Protein AF-A0A1V5NT85-F1 (afdb_monomer_lite)

pLDDT: mean 83.41, std 16.82, range [42.03, 97.19]

Structure (mmCIF, N/CA/C/O backbone):
data_AF-A0A1V5NT85-F1
#
_entry.id   AF-A0A1V5NT85-F1
#
loop_
_atom_site.group_PDB
_atom_site.id
_atom_site.type_symbol
_atom_site.label_atom_id
_atom_site.label_alt_id
_atom_site.label_comp_id
_atom_site.label_asym_id
_atom_site.label_entity_id
_atom_site.label_seq_id
_atom_site.pdbx_PDB_ins_code
_atom_site.Cartn_x
_atom_site.Cartn_y
_atom_site.Cartn_z
_atom_site.occupancy
_atom_site.B_iso_or_equiv
_atom_site.auth_seq_id
_atom_site.auth_comp_id
_atom_site.auth_asym_id
_atom_site.auth_atom_id
_atom_site.pdbx_PDB_model_num
ATOM 1 N N . MET A 1 1 ? -46.194 10.036 21.512 1.00 49.81 1 MET A N 1
ATOM 2 C CA . MET A 1 1 ? -45.389 9.924 20.271 1.00 49.81 1 MET A CA 1
ATOM 3 C C . MET A 1 1 ? -44.512 11.145 19.933 1.00 49.81 1 MET A C 1
ATOM 5 O O . MET A 1 1 ? -43.823 11.091 18.933 1.00 49.81 1 MET A O 1
ATOM 9 N N . LYS A 1 2 ? -44.443 12.223 20.741 1.00 50.00 2 LYS A N 1
ATOM 10 C CA . LYS A 1 2 ? -43.583 13.396 20.433 1.00 50.00 2 LYS A CA 1
ATOM 11 C C . LYS A 1 2 ? -42.168 13.345 21.042 1.00 50.00 2 LYS A C 1
ATOM 13 O O . LYS A 1 2 ? -41.266 13.999 20.542 1.00 50.00 2 LYS A O 1
ATOM 18 N N . ARG A 1 3 ? -41.956 12.541 22.094 1.00 47.50 3 ARG A N 1
ATOM 19 C CA . ARG A 1 3 ? -40.650 12.400 22.771 1.00 47.50 3 ARG A CA 1
ATOM 20 C C . ARG A 1 3 ? -39.651 11.532 21.993 1.00 47.50 3 ARG A C 1
ATOM 22 O O . ARG A 1 3 ? -38.468 11.823 22.010 1.00 47.50 3 ARG A O 1
ATOM 29 N N . PHE A 1 4 ? -40.130 10.528 21.255 1.00 51.22 4 PHE A N 1
ATOM 30 C CA . PHE A 1 4 ? -39.272 9.634 20.464 1.00 51.22 4 PHE A CA 1
ATOM 31 C C . PHE A 1 4 ? -38.664 10.308 19.225 1.00 51.22 4 PHE A C 1
ATOM 33 O O . PHE A 1 4 ? -37.542 9.992 18.849 1.00 51.22 4 PHE A O 1
ATOM 40 N N . VAL A 1 5 ? -39.360 11.286 18.634 1.00 53.47 5 VAL A N 1
ATOM 41 C CA . VAL A 1 5 ? -38.871 12.024 17.455 1.00 53.47 5 VAL A CA 1
ATOM 42 C C . VAL A 1 5 ? -37.692 12.935 17.819 1.00 53.47 5 VAL A C 1
ATOM 44 O O . VAL A 1 5 ? -36.744 13.047 17.052 1.00 53.47 5 VAL A O 1
ATOM 47 N N . LEU A 1 6 ? -37.702 13.528 19.018 1.00 51.88 6 LEU A N 1
ATOM 48 C CA . LEU A 1 6 ? -36.613 14.391 19.494 1.00 51.88 6 LEU A CA 1
ATOM 49 C C . LEU A 1 6 ? -35.341 13.606 19.844 1.00 51.88 6 LEU A C 1
ATOM 51 O O . LEU A 1 6 ? -34.243 14.096 19.604 1.00 51.88 6 LEU A O 1
ATOM 55 N N . VAL A 1 7 ? -35.478 12.380 20.359 1.00 56.91 7 VAL A N 1
ATOM 56 C CA . VAL A 1 7 ? -34.328 11.510 20.666 1.00 56.91 7 VAL A CA 1
ATOM 57 C C . VAL A 1 7 ? -33.645 11.027 19.382 1.00 56.91 7 VAL A C 1
ATOM 59 O O . VAL A 1 7 ? -32.422 11.042 19.299 1.00 56.91 7 VAL A O 1
ATOM 62 N N . LEU A 1 8 ? -34.417 10.683 18.346 1.00 53.62 8 LEU A N 1
ATOM 63 C CA . LEU A 1 8 ? -33.869 10.315 17.035 1.00 53.62 8 LEU A CA 1
ATOM 64 C C . LEU A 1 8 ? -33.175 11.493 16.335 1.00 53.62 8 LEU A C 1
ATOM 66 O O . LEU A 1 8 ? -32.126 11.306 15.722 1.00 53.62 8 LEU A O 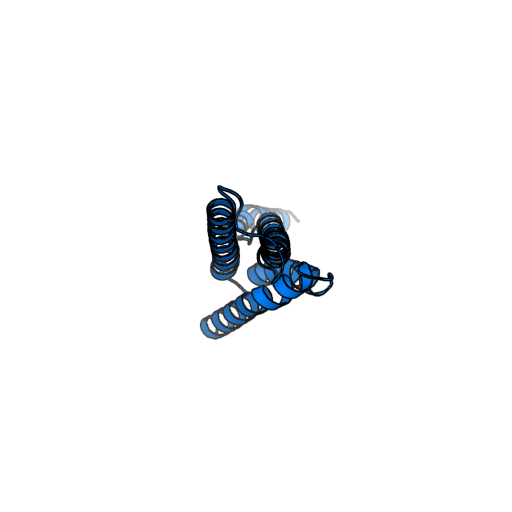1
ATOM 70 N N . LEU A 1 9 ? -33.709 12.711 16.478 1.00 51.66 9 LEU A N 1
ATOM 71 C CA . LEU A 1 9 ? -33.075 13.915 15.937 1.00 51.66 9 LEU A CA 1
ATOM 72 C C . LEU A 1 9 ? -31.752 14.238 16.653 1.00 51.66 9 LEU A C 1
ATOM 74 O O . LEU A 1 9 ? -30.798 14.665 16.011 1.00 51.66 9 LEU A O 1
ATOM 78 N N . ALA A 1 10 ? -31.665 13.983 17.963 1.00 53.59 10 ALA A N 1
ATOM 79 C CA . ALA A 1 10 ? -30.427 14.156 18.720 1.00 53.59 10 ALA A CA 1
ATOM 80 C C . ALA A 1 10 ? -29.341 13.157 18.277 1.00 53.59 10 ALA A C 1
ATOM 82 O O . ALA A 1 10 ? -28.198 13.553 18.080 1.00 53.59 10 ALA A O 1
ATOM 83 N N . ILE A 1 11 ? -29.685 11.890 18.025 1.00 55.28 11 ILE A N 1
ATOM 84 C CA . ILE A 1 11 ? -28.721 10.882 17.536 1.00 55.28 11 ILE A CA 1
ATOM 85 C C . ILE A 1 11 ? -28.201 11.239 16.131 1.00 55.28 11 ILE A C 1
ATOM 87 O O . ILE A 1 11 ? -27.010 11.085 15.849 1.00 55.28 11 ILE A O 1
ATOM 91 N N . ALA A 1 12 ? -29.063 11.779 15.265 1.00 54.75 12 ALA A N 1
ATOM 92 C CA . ALA A 1 12 ? -28.665 12.252 13.939 1.00 54.75 12 ALA A CA 1
ATOM 93 C C . ALA A 1 12 ? -27.752 13.494 13.998 1.00 54.75 12 ALA A C 1
ATOM 95 O O . ALA A 1 12 ? -26.829 13.614 13.197 1.00 54.75 12 ALA A O 1
ATOM 96 N N . LEU A 1 13 ? -27.965 14.390 14.969 1.00 52.06 13 LEU A N 1
ATOM 97 C CA . LEU A 1 13 ? -27.168 15.612 15.147 1.00 52.06 13 LEU A CA 1
ATOM 98 C C . LEU A 1 13 ? -25.840 15.385 15.894 1.00 52.06 13 LEU A C 1
ATOM 100 O O . LEU A 1 13 ? -24.924 16.186 15.727 1.00 52.06 13 LEU A O 1
ATOM 104 N N . PHE A 1 14 ? -25.704 14.296 16.663 1.00 49.84 14 PHE A N 1
ATOM 105 C CA . PHE A 1 14 ? -24.444 13.886 17.311 1.00 49.84 14 PHE A CA 1
ATOM 106 C C . PHE A 1 14 ? -23.651 12.815 16.535 1.00 49.84 14 PHE A C 1
ATOM 108 O O . PHE A 1 14 ? -22.512 12.521 16.890 1.00 49.84 14 PHE A O 1
ATOM 115 N N . SER A 1 15 ? -24.179 12.302 15.418 1.00 47.44 15 SER A N 1
ATOM 116 C CA . SER A 1 15 ? -23.423 11.455 14.480 1.00 47.44 15 SER A CA 1
ATOM 117 C C . SER A 1 15 ? -22.274 12.121 13.686 1.00 47.44 15 SER A C 1
ATOM 119 O O . SER A 1 15 ? -21.457 11.361 13.162 1.00 47.44 15 SER A O 1
ATOM 121 N N . PRO A 1 16 ? -22.092 13.463 13.584 1.00 44.38 16 PRO A N 1
ATOM 122 C CA . PRO A 1 16 ? -20.967 14.001 12.816 1.00 44.38 16 PRO A CA 1
ATOM 123 C C . PRO A 1 16 ? -19.603 13.774 13.488 1.00 44.38 16 PRO A C 1
ATOM 125 O O . PRO A 1 16 ? -18.575 13.963 12.845 1.00 44.38 16 PRO A O 1
ATOM 128 N N . VAL A 1 17 ? -19.561 13.342 14.756 1.00 48.41 17 VAL A N 1
ATOM 129 C CA . VAL A 1 17 ? -18.297 13.106 15.480 1.00 48.41 17 VAL A CA 1
ATOM 130 C C . VAL A 1 17 ? -17.607 11.805 15.036 1.00 48.41 17 VAL A C 1
ATOM 132 O O . VAL A 1 17 ? -16.401 11.670 15.209 1.00 48.41 17 VAL A O 1
ATOM 135 N N . MET A 1 18 ? -18.324 10.875 14.388 1.00 49.50 18 MET A N 1
ATOM 136 C CA . MET A 1 18 ? -17.737 9.622 13.876 1.00 49.50 18 MET A CA 1
ATOM 137 C C . MET A 1 18 ? -17.170 9.728 12.450 1.00 49.50 18 MET A C 1
ATOM 139 O O . MET A 1 18 ? -16.643 8.752 11.933 1.00 49.50 18 MET A O 1
ATOM 143 N N . SER A 1 19 ? -17.292 10.879 11.778 1.00 44.22 19 SER A N 1
ATOM 144 C CA . SER A 1 19 ? -16.951 11.000 10.345 1.00 44.22 19 SER A CA 1
ATOM 145 C C . SER A 1 19 ? -15.623 11.707 10.054 1.00 44.22 19 SER A C 1
ATOM 147 O O . SER A 1 19 ? -15.277 11.872 8.890 1.00 44.22 19 SER A O 1
ATOM 149 N N . ALA A 1 20 ? -14.867 12.130 11.072 1.00 46.44 20 ALA A N 1
ATOM 150 C CA . ALA A 1 20 ? -13.616 12.869 10.864 1.00 46.44 20 ALA A CA 1
ATOM 151 C C . ALA A 1 20 ? -12.353 11.982 10.767 1.00 46.44 20 ALA A C 1
ATOM 153 O O . ALA A 1 20 ? -11.280 12.510 10.491 1.00 46.44 20 ALA A O 1
ATOM 154 N N . TRP A 1 21 ? -12.474 10.662 10.974 1.00 53.19 21 TRP A N 1
ATOM 155 C CA . TRP A 1 21 ? -11.339 9.723 11.071 1.00 53.19 21 TRP A CA 1
ATOM 156 C C . TRP A 1 21 ? -11.538 8.407 10.295 1.00 53.19 21 TRP A C 1
ATOM 158 O O . TRP A 1 21 ? -10.756 7.472 10.441 1.00 53.19 21 TRP A O 1
ATOM 168 N N . ALA A 1 22 ? -12.560 8.327 9.438 1.00 67.00 22 ALA A N 1
ATOM 169 C CA . ALA A 1 22 ? -12.776 7.146 8.609 1.00 67.00 22 ALA A CA 1
ATOM 170 C C . ALA A 1 22 ? -11.649 6.996 7.573 1.00 67.00 22 ALA A C 1
ATOM 172 O O . ALA A 1 22 ? -11.231 7.975 6.949 1.00 67.00 22 ALA A O 1
ATOM 173 N N . ILE A 1 23 ? -11.174 5.763 7.380 1.00 78.50 23 ILE A N 1
ATOM 174 C CA . ILE A 1 23 ? -10.205 5.444 6.331 1.00 78.50 23 ILE A CA 1
ATOM 175 C C . ILE A 1 23 ? -10.829 5.801 4.978 1.00 78.50 23 ILE A C 1
ATOM 177 O O . ILE A 1 23 ? -11.900 5.311 4.625 1.00 78.50 23 ILE A O 1
ATOM 181 N N . ASP A 1 24 ? -10.142 6.625 4.187 1.00 87.44 24 ASP A N 1
ATOM 182 C CA . ASP A 1 24 ? -10.536 6.880 2.802 1.00 87.44 24 ASP A CA 1
ATOM 183 C C . ASP A 1 24 ? -10.243 5.633 1.953 1.00 87.44 24 ASP A C 1
ATOM 185 O O . ASP A 1 24 ? -9.141 5.447 1.426 1.00 87.44 24 ASP A O 1
ATOM 189 N N . ALA A 1 25 ? -11.239 4.750 1.859 1.00 85.62 25 ALA A N 1
ATOM 190 C CA . ALA A 1 25 ? -11.143 3.487 1.138 1.00 85.62 25 ALA A CA 1
ATOM 191 C C . ALA A 1 25 ? -10.833 3.679 -0.356 1.00 85.62 25 ALA A C 1
ATOM 193 O O . ALA A 1 25 ? -10.079 2.889 -0.918 1.00 85.62 25 ALA A O 1
ATOM 194 N N . GLN A 1 26 ? -11.345 4.742 -0.989 1.00 90.38 26 GLN A N 1
ATOM 195 C CA . GLN A 1 26 ? -11.085 5.019 -2.407 1.00 90.38 26 GLN A CA 1
ATOM 196 C C . GLN A 1 26 ? -9.635 5.439 -2.627 1.00 90.38 26 GLN A C 1
ATOM 198 O O . GLN A 1 26 ? -8.978 4.992 -3.571 1.00 90.38 26 GLN A O 1
ATOM 203 N N . LYS A 1 27 ? -9.111 6.293 -1.743 1.00 92.31 27 LYS A N 1
ATOM 204 C CA . LYS A 1 27 ? -7.701 6.674 -1.777 1.00 92.31 27 LYS A CA 1
ATOM 205 C C . LYS A 1 27 ? -6.796 5.478 -1.476 1.00 92.31 27 LYS A C 1
ATOM 207 O O . LYS A 1 27 ? -5.793 5.313 -2.165 1.00 92.31 27 LYS A O 1
ATOM 212 N N . LEU A 1 28 ? -7.149 4.641 -0.498 1.00 93.69 28 LEU A N 1
ATOM 213 C CA . LEU A 1 28 ? -6.407 3.419 -0.174 1.00 93.69 28 LEU A CA 1
ATOM 214 C C . LEU A 1 28 ? -6.363 2.460 -1.371 1.00 93.69 28 LEU A C 1
ATOM 216 O O . LEU A 1 28 ? -5.285 2.003 -1.740 1.00 93.69 28 LEU A O 1
ATOM 220 N N . GLU A 1 29 ? -7.505 2.208 -2.008 1.00 94.69 29 GLU A N 1
ATOM 221 C CA . GLU A 1 29 ? -7.606 1.386 -3.218 1.00 94.69 29 GLU A CA 1
ATOM 222 C C . GLU A 1 29 ? -6.727 1.944 -4.343 1.00 94.69 29 GLU A C 1
ATOM 224 O O . GLU A 1 29 ? -5.916 1.220 -4.921 1.00 94.69 29 GLU A O 1
ATOM 229 N N . LYS A 1 30 ? -6.815 3.252 -4.609 1.00 96.31 30 LYS A N 1
ATOM 230 C CA . LYS A 1 30 ? -5.982 3.922 -5.614 1.00 96.31 30 LYS A CA 1
ATOM 231 C C . LYS A 1 30 ? -4.490 3.796 -5.308 1.00 96.31 30 LYS A C 1
ATOM 233 O O . LYS A 1 30 ? -3.701 3.527 -6.213 1.00 96.31 30 LYS A O 1
ATOM 238 N N . ASP A 1 31 ? -4.093 3.995 -4.057 1.00 96.75 31 ASP A N 1
ATOM 239 C CA . ASP A 1 31 ? -2.697 3.870 -3.650 1.00 96.75 31 ASP A CA 1
ATOM 240 C C . ASP A 1 31 ? -2.218 2.415 -3.801 1.00 96.75 31 ASP A C 1
ATOM 242 O O . ASP A 1 31 ? -1.120 2.179 -4.305 1.00 96.75 31 ASP A O 1
ATOM 246 N N . MET A 1 32 ? -3.047 1.423 -3.465 1.00 97.12 32 MET A N 1
ATOM 247 C CA . MET A 1 32 ? -2.723 0.009 -3.681 1.00 97.12 32 MET A CA 1
ATOM 248 C C . MET A 1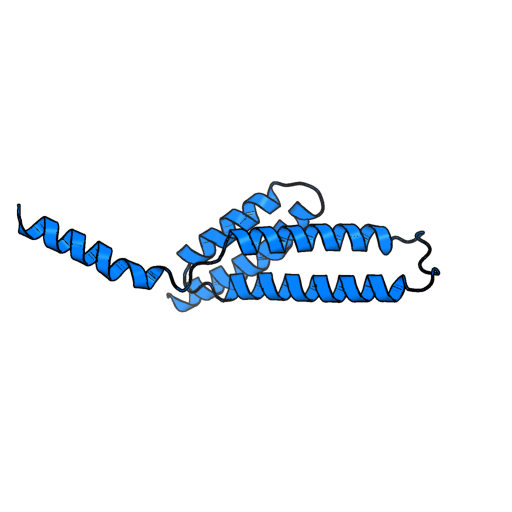 32 ? -2.607 -0.353 -5.172 1.00 97.12 32 MET A C 1
ATOM 250 O O . MET A 1 32 ? -1.678 -1.073 -5.546 1.00 97.12 32 MET A O 1
ATOM 254 N N . LEU A 1 33 ? -3.472 0.187 -6.041 1.00 97.06 33 LEU A N 1
ATOM 255 C CA . LEU A 1 33 ? -3.344 0.037 -7.500 1.00 97.06 33 LEU A CA 1
ATOM 256 C C . LEU A 1 33 ? -2.035 0.653 -8.009 1.00 97.06 33 LEU A C 1
ATOM 258 O O . LEU A 1 33 ? -1.323 0.032 -8.798 1.00 97.06 33 LEU A O 1
ATOM 262 N N . ASN A 1 34 ? -1.679 1.849 -7.530 1.00 96.56 34 ASN A N 1
ATOM 263 C CA . ASN A 1 34 ? -0.418 2.497 -7.891 1.00 96.56 34 ASN A CA 1
ATOM 264 C C . ASN A 1 34 ? 0.787 1.668 -7.432 1.00 96.56 34 ASN A C 1
ATOM 266 O O . ASN A 1 34 ? 1.743 1.514 -8.189 1.00 96.56 34 ASN A O 1
ATOM 270 N N . PHE A 1 35 ? 0.739 1.089 -6.230 1.00 97.12 35 PHE A N 1
ATOM 271 C CA . PHE A 1 35 ? 1.781 0.182 -5.752 1.00 97.12 35 PHE A CA 1
ATOM 272 C C . PHE A 1 35 ? 1.925 -1.014 -6.713 1.00 97.12 35 PHE A C 1
ATOM 274 O O . PHE A 1 35 ? 3.029 -1.276 -7.202 1.00 97.12 35 PHE A O 1
ATOM 281 N N . ALA A 1 36 ? 0.831 -1.695 -7.058 1.00 96.38 36 ALA A N 1
ATOM 282 C CA . ALA A 1 36 ? 0.874 -2.830 -7.982 1.00 96.38 36 ALA A CA 1
ATOM 283 C C . ALA A 1 36 ? 1.448 -2.431 -9.354 1.00 96.38 36 ALA A C 1
ATOM 285 O O . ALA A 1 36 ? 2.386 -3.066 -9.837 1.00 96.38 36 ALA A O 1
ATOM 286 N N . ALA A 1 37 ? 0.977 -1.323 -9.931 1.00 95.56 37 ALA A N 1
ATOM 287 C CA . ALA A 1 37 ? 1.425 -0.831 -11.232 1.00 95.56 37 ALA A CA 1
ATOM 288 C C . ALA A 1 37 ? 2.910 -0.426 -11.249 1.00 95.56 37 ALA A C 1
ATOM 290 O O . ALA A 1 37 ? 3.635 -0.751 -12.193 1.00 95.56 37 ALA A O 1
ATOM 291 N N . ILE A 1 38 ? 3.388 0.264 -10.208 1.00 94.38 38 ILE A N 1
ATOM 292 C CA . ILE A 1 38 ? 4.801 0.649 -10.097 1.00 94.38 38 ILE A CA 1
ATOM 293 C C . ILE A 1 38 ? 5.672 -0.594 -9.902 1.00 94.38 38 ILE A C 1
ATOM 295 O O . ILE A 1 38 ? 6.743 -0.681 -10.499 1.00 94.38 38 ILE A O 1
ATOM 299 N N . THR A 1 39 ? 5.208 -1.573 -9.123 1.00 93.00 39 THR A N 1
ATOM 300 C CA . THR A 1 39 ? 5.931 -2.839 -8.922 1.00 93.00 39 THR A CA 1
ATOM 301 C C . THR A 1 39 ? 6.028 -3.624 -10.223 1.00 93.00 39 THR A C 1
ATOM 303 O O . THR A 1 39 ? 7.119 -4.060 -10.571 1.00 93.00 39 THR A O 1
ATOM 306 N N . ALA A 1 40 ? 4.936 -3.717 -10.986 1.00 92.38 40 ALA A N 1
ATOM 307 C CA . ALA A 1 40 ? 4.929 -4.353 -12.300 1.00 92.38 40 ALA A CA 1
ATOM 308 C C . ALA A 1 40 ? 5.890 -3.662 -13.278 1.00 92.38 40 ALA A C 1
ATOM 310 O O . ALA A 1 40 ? 6.660 -4.320 -13.975 1.00 92.38 40 ALA A O 1
ATOM 311 N N . TYR A 1 41 ? 5.889 -2.324 -13.302 1.00 90.50 41 TYR A N 1
ATOM 312 C CA . TYR A 1 41 ? 6.838 -1.561 -14.110 1.00 90.50 41 TYR A CA 1
ATOM 313 C C . TYR A 1 41 ? 8.281 -1.869 -13.704 1.00 90.50 41 TYR A C 1
ATOM 315 O O . TYR A 1 41 ? 9.102 -2.172 -14.566 1.00 90.50 41 TYR A O 1
ATOM 323 N N . LEU A 1 42 ? 8.584 -1.798 -12.405 1.00 90.50 42 LEU A N 1
ATOM 324 C CA . LEU A 1 42 ? 9.918 -2.038 -11.862 1.00 90.50 42 LEU A CA 1
ATOM 325 C C . LEU A 1 42 ? 10.394 -3.472 -12.118 1.00 90.50 42 LEU A C 1
ATOM 327 O O . LEU A 1 42 ? 11.554 -3.646 -12.474 1.00 90.50 42 LEU A O 1
ATOM 331 N N . ASP A 1 43 ? 9.519 -4.470 -12.007 1.00 89.88 43 ASP A N 1
ATOM 332 C CA . ASP A 1 43 ? 9.840 -5.868 -12.317 1.00 89.88 43 ASP A CA 1
ATOM 333 C C . ASP A 1 43 ? 10.268 -6.043 -13.780 1.00 89.88 43 ASP A C 1
ATOM 335 O O . ASP A 1 43 ? 11.324 -6.614 -14.059 1.00 89.88 43 ASP A O 1
ATOM 339 N N . VAL A 1 44 ? 9.515 -5.449 -14.713 1.00 87.31 44 VAL A N 1
ATOM 340 C CA . VAL A 1 44 ? 9.860 -5.467 -16.140 1.00 87.31 44 VAL A CA 1
ATOM 341 C C . VAL A 1 44 ? 11.171 -4.733 -16.383 1.00 87.31 44 VAL A C 1
ATOM 343 O O . VAL A 1 44 ? 12.075 -5.276 -17.015 1.00 87.31 44 VAL A O 1
ATOM 346 N N . VAL A 1 45 ? 11.301 -3.493 -15.901 1.00 85.69 45 VAL A N 1
ATOM 347 C CA . VAL A 1 45 ? 12.465 -2.677 -16.260 1.00 85.69 45 VAL A CA 1
ATOM 348 C C . VAL A 1 45 ? 13.724 -3.070 -15.517 1.00 85.69 45 VAL A C 1
ATOM 350 O O . VAL A 1 45 ? 14.780 -2.725 -16.015 1.00 85.69 45 VAL A O 1
ATOM 353 N N . MET A 1 46 ? 13.662 -3.771 -14.384 1.00 84.31 46 MET A N 1
ATOM 354 C CA . MET A 1 46 ? 14.845 -4.269 -13.665 1.00 84.31 46 MET A CA 1
ATOM 355 C C . MET A 1 46 ? 15.184 -5.725 -14.015 1.00 84.31 46 MET A C 1
ATOM 357 O O . MET A 1 46 ? 16.142 -6.270 -13.464 1.00 84.31 46 MET A O 1
ATOM 361 N N . HIS A 1 47 ? 14.444 -6.353 -14.936 1.00 83.94 47 HIS A N 1
ATOM 362 C CA . HIS A 1 47 ? 14.663 -7.749 -15.293 1.00 83.94 47 HIS A CA 1
ATOM 363 C C . HIS A 1 47 ? 16.074 -7.977 -15.877 1.00 83.94 47 HIS A C 1
ATOM 365 O O . HIS A 1 47 ? 16.531 -7.174 -16.705 1.00 83.94 47 HIS A O 1
ATOM 371 N N . PRO A 1 48 ? 16.775 -9.069 -15.504 1.00 70.75 48 PRO A N 1
ATOM 372 C CA . PRO A 1 48 ? 18.091 -9.387 -16.050 1.00 70.75 48 PRO A CA 1
ATOM 373 C C . PRO A 1 48 ? 17.980 -9.659 -17.557 1.00 70.75 48 PRO A C 1
ATOM 375 O O . PRO A 1 48 ? 17.511 -10.712 -17.978 1.00 70.75 48 PRO A O 1
ATOM 378 N N . GLY A 1 49 ? 18.366 -8.687 -18.382 1.00 73.62 49 GLY A N 1
ATOM 379 C CA . GLY A 1 49 ? 18.228 -8.754 -19.843 1.00 73.62 49 GLY A CA 1
ATOM 380 C C . GLY A 1 49 ? 17.636 -7.494 -20.470 1.00 73.62 49 GLY A C 1
ATOM 381 O O . GLY A 1 49 ? 17.773 -7.296 -21.677 1.00 73.62 49 GLY A O 1
ATOM 382 N N . VAL A 1 50 ? 17.044 -6.605 -19.668 1.00 76.19 50 VAL A N 1
ATOM 383 C CA . VAL A 1 50 ? 16.639 -5.278 -20.140 1.00 76.19 50 VAL A CA 1
ATOM 384 C C . VAL A 1 50 ? 17.859 -4.351 -20.150 1.00 76.19 50 VAL A C 1
ATOM 386 O O . VAL A 1 50 ? 18.517 -4.199 -19.123 1.00 76.19 50 VAL A O 1
ATOM 389 N N . PRO A 1 51 ? 18.203 -3.719 -21.288 1.00 74.81 51 PRO A N 1
ATOM 390 C CA . PRO A 1 51 ? 19.328 -2.798 -21.339 1.00 74.81 51 PRO A CA 1
ATOM 391 C C . PRO A 1 51 ? 19.013 -1.521 -20.548 1.00 74.81 51 PRO A C 1
ATOM 393 O O . PRO A 1 51 ? 18.208 -0.690 -20.965 1.00 74.81 51 PRO A O 1
ATOM 396 N N . HIS A 1 52 ? 19.707 -1.319 -19.426 1.00 75.25 52 HIS A N 1
ATOM 397 C CA . HIS A 1 52 ? 19.601 -0.098 -18.607 1.00 75.25 52 HIS A CA 1
ATOM 398 C C . HIS A 1 52 ? 20.487 1.050 -19.095 1.00 75.25 52 HIS A C 1
ATOM 400 O O . HIS A 1 52 ? 20.530 2.120 -18.492 1.00 75.25 52 HIS A O 1
ATOM 406 N N . ASN A 1 53 ? 21.187 0.830 -20.204 1.00 67.06 53 ASN A N 1
ATOM 407 C CA . ASN A 1 53 ? 22.304 1.657 -20.652 1.00 67.06 53 ASN A CA 1
ATO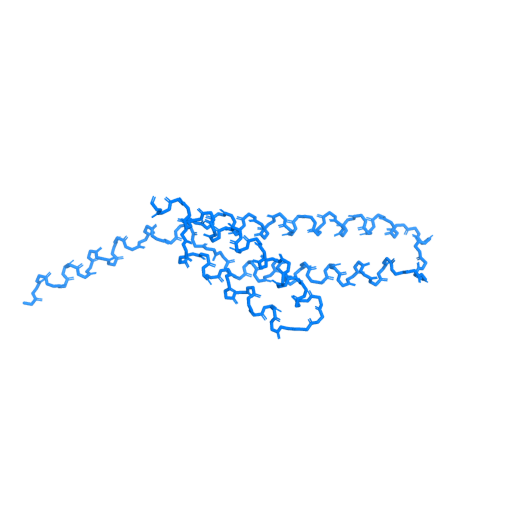M 408 C C . ASN A 1 53 ? 21.855 2.881 -21.467 1.00 67.06 53 ASN A C 1
ATOM 410 O O . ASN A 1 53 ? 22.694 3.642 -21.946 1.00 67.06 53 ASN A O 1
ATOM 414 N N . THR A 1 54 ? 20.547 3.077 -21.666 1.00 71.00 54 THR A N 1
ATOM 415 C CA . THR A 1 54 ? 20.040 4.268 -22.349 1.00 71.00 54 THR A CA 1
ATOM 416 C C . THR A 1 54 ? 20.057 5.479 -21.407 1.00 71.00 54 THR A C 1
ATOM 418 O O . THR A 1 54 ? 19.668 5.355 -20.239 1.00 71.00 54 THR A O 1
ATOM 421 N N . PRO A 1 55 ? 20.476 6.668 -21.882 1.00 74.44 55 PRO A N 1
ATOM 422 C CA . PRO A 1 55 ? 20.526 7.870 -21.057 1.00 74.44 55 PRO A CA 1
ATOM 423 C C . PRO A 1 55 ? 19.189 8.151 -20.358 1.00 74.44 55 PRO A C 1
ATOM 425 O O . PRO A 1 55 ? 18.134 8.189 -20.989 1.00 74.44 55 PRO A O 1
ATOM 428 N N . GLY A 1 56 ? 19.233 8.343 -19.038 1.00 76.12 56 GLY A N 1
ATOM 429 C CA . GLY A 1 56 ? 18.059 8.661 -18.221 1.00 76.12 56 GLY A CA 1
ATOM 430 C C . GLY A 1 56 ? 17.255 7.460 -17.707 1.00 76.12 56 GLY A C 1
ATOM 431 O O . GLY A 1 56 ? 16.359 7.668 -16.892 1.00 76.12 56 GLY A O 1
ATOM 432 N N . THR A 1 57 ? 17.574 6.218 -18.090 1.00 81.94 57 THR A N 1
ATOM 433 C CA . THR A 1 57 ? 16.858 5.031 -17.577 1.00 81.94 57 THR A CA 1
ATOM 434 C C . THR A 1 57 ? 17.020 4.865 -16.072 1.00 81.94 57 THR A C 1
ATOM 436 O O . THR A 1 57 ? 16.021 4.744 -15.370 1.00 81.94 57 THR A O 1
ATOM 439 N N . MET A 1 58 ? 18.246 4.970 -15.552 1.00 82.94 58 MET A N 1
AT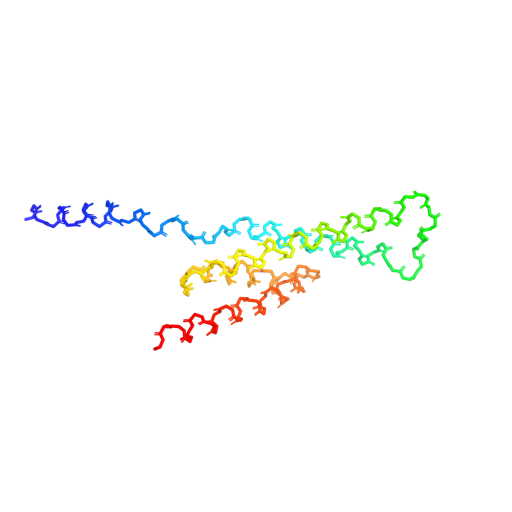OM 440 C CA . MET A 1 58 ? 18.490 4.876 -14.106 1.00 82.94 58 MET A CA 1
ATOM 441 C C . MET A 1 58 ? 17.799 5.996 -13.318 1.00 82.94 58 MET A C 1
ATOM 443 O O . MET A 1 58 ? 17.271 5.747 -12.240 1.00 82.94 58 MET A O 1
ATOM 447 N N . ALA A 1 59 ? 17.725 7.211 -13.873 1.00 86.75 59 ALA A N 1
ATOM 448 C CA . ALA A 1 59 ? 17.005 8.319 -13.245 1.00 86.75 59 ALA A CA 1
ATOM 449 C C . ALA A 1 59 ? 15.488 8.060 -13.188 1.00 86.75 59 ALA A C 1
ATOM 451 O O . ALA A 1 59 ? 14.852 8.337 -12.176 1.00 86.75 59 ALA A O 1
ATOM 452 N N . ARG A 1 60 ? 14.906 7.480 -14.248 1.00 87.44 60 ARG A N 1
ATOM 453 C CA . ARG A 1 60 ? 13.484 7.090 -14.274 1.00 87.44 60 ARG A CA 1
ATOM 454 C C . ARG A 1 60 ? 13.181 5.944 -13.311 1.00 87.44 60 ARG A C 1
ATOM 456 O O . ARG A 1 60 ? 12.136 5.971 -12.669 1.00 87.44 60 ARG A O 1
ATOM 463 N N . ILE A 1 61 ? 14.078 4.960 -13.207 1.00 89.56 61 ILE A N 1
ATOM 464 C CA . ILE A 1 61 ? 13.973 3.882 -12.212 1.00 89.56 61 ILE A CA 1
ATOM 465 C C . ILE A 1 61 ? 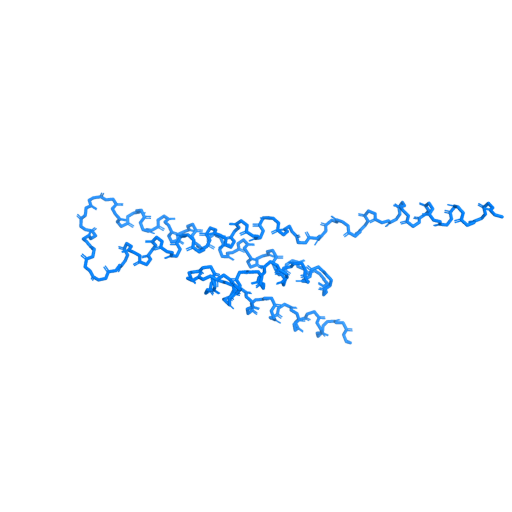14.005 4.481 -10.803 1.00 89.56 61 ILE A C 1
ATOM 467 O O . ILE A 1 61 ? 13.117 4.182 -10.011 1.00 89.56 61 ILE A O 1
ATOM 471 N N . GLY A 1 62 ? 14.957 5.378 -10.521 1.00 90.25 62 GLY A N 1
ATOM 472 C CA . GLY A 1 62 ? 15.035 6.100 -9.248 1.00 90.25 62 GLY A CA 1
ATOM 473 C C . GLY A 1 62 ? 13.736 6.834 -8.912 1.00 90.25 62 GLY A C 1
ATOM 474 O O . GLY A 1 62 ? 13.146 6.577 -7.870 1.00 90.25 62 GLY A O 1
ATOM 475 N N . ALA A 1 63 ? 13.209 7.635 -9.842 1.00 93.25 63 ALA A N 1
ATOM 476 C CA . ALA A 1 63 ? 11.945 8.348 -9.640 1.00 93.25 63 ALA A CA 1
ATOM 477 C C . ALA A 1 63 ? 10.759 7.404 -9.359 1.00 93.25 63 ALA A C 1
ATOM 479 O O . ALA A 1 63 ? 9.886 7.726 -8.556 1.00 93.25 63 ALA A O 1
ATOM 480 N N . LYS A 1 64 ? 10.724 6.224 -9.992 1.00 93.06 64 LYS A N 1
ATOM 481 C CA . LYS A 1 64 ? 9.690 5.212 -9.730 1.00 93.06 64 LYS A CA 1
ATOM 482 C C . LYS A 1 64 ? 9.860 4.521 -8.381 1.00 93.06 64 LYS A C 1
ATOM 484 O O . LYS A 1 64 ? 8.856 4.186 -7.760 1.00 93.06 64 LYS A O 1
ATOM 489 N N . LEU A 1 65 ? 11.089 4.335 -7.905 1.00 93.88 65 LEU A N 1
ATOM 490 C CA . LEU A 1 65 ? 11.348 3.854 -6.546 1.00 93.88 65 LEU A CA 1
ATOM 491 C C . LEU A 1 65 ? 10.925 4.888 -5.494 1.00 93.88 65 LEU A C 1
ATOM 493 O O . LEU A 1 65 ? 10.320 4.508 -4.493 1.00 93.88 65 LEU A O 1
ATOM 497 N N . ASP A 1 66 ? 11.165 6.175 -5.745 1.00 96.38 66 ASP A N 1
ATOM 498 C CA . ASP A 1 66 ? 10.708 7.258 -4.866 1.00 96.38 66 ASP A CA 1
ATOM 499 C C . ASP A 1 66 ? 9.172 7.329 -4.821 1.00 96.38 66 ASP A C 1
ATOM 501 O O . ASP A 1 66 ? 8.574 7.444 -3.750 1.00 96.38 66 ASP A O 1
ATOM 505 N N . GLU A 1 67 ? 8.513 7.192 -5.977 1.00 95.19 67 GLU A N 1
ATOM 506 C CA . GLU A 1 67 ? 7.050 7.115 -6.072 1.00 95.19 67 GLU A CA 1
ATOM 507 C C . GLU A 1 67 ? 6.504 5.889 -5.322 1.00 95.19 67 GLU A C 1
ATOM 509 O O . GLU A 1 67 ? 5.527 5.998 -4.578 1.00 95.19 67 GLU A O 1
ATOM 514 N N . LEU A 1 68 ? 7.167 4.734 -5.451 1.00 95.88 68 LEU A N 1
ATOM 515 C CA . LEU A 1 68 ? 6.814 3.516 -4.726 1.00 95.88 68 LEU A CA 1
ATOM 516 C C . LEU A 1 68 ? 6.902 3.707 -3.206 1.00 95.88 68 LEU A C 1
ATOM 518 O O . LEU A 1 68 ? 6.008 3.269 -2.480 1.00 95.88 68 LEU A O 1
ATOM 522 N N . ASP A 1 69 ? 7.970 4.336 -2.715 1.00 96.69 69 ASP A N 1
ATOM 523 C CA . ASP A 1 69 ? 8.147 4.623 -1.289 1.00 96.69 69 ASP A CA 1
ATOM 524 C C . ASP A 1 69 ? 7.079 5.598 -0.770 1.00 96.69 69 ASP A C 1
ATOM 526 O O . ASP A 1 69 ? 6.478 5.364 0.283 1.00 96.69 69 ASP A O 1
ATOM 530 N N . ALA A 1 70 ? 6.768 6.643 -1.540 1.00 96.75 70 ALA A N 1
ATOM 531 C CA . ALA A 1 70 ? 5.712 7.592 -1.199 1.00 96.75 70 ALA A CA 1
ATOM 532 C C . ALA A 1 70 ? 4.335 6.912 -1.101 1.00 96.75 70 ALA A C 1
ATOM 534 O O . ALA A 1 70 ? 3.607 7.125 -0.126 1.00 96.75 70 ALA A O 1
ATOM 535 N N . VAL A 1 71 ? 3.996 6.048 -2.063 1.00 96.75 71 VAL A N 1
ATOM 536 C CA . VAL A 1 71 ? 2.745 5.275 -2.047 1.00 96.75 71 VAL A CA 1
ATOM 537 C C . VAL A 1 71 ? 2.706 4.313 -0.857 1.00 96.75 71 VAL A C 1
ATOM 539 O O . VAL A 1 71 ? 1.706 4.268 -0.141 1.00 96.75 71 VAL A O 1
ATOM 542 N N . LYS A 1 72 ? 3.802 3.597 -0.569 1.00 96.69 72 LYS A N 1
ATOM 543 C CA . LYS A 1 72 ? 3.893 2.715 0.609 1.00 96.69 72 LYS A CA 1
ATOM 544 C C . LYS A 1 72 ? 3.659 3.471 1.911 1.00 96.69 72 LYS A C 1
ATOM 546 O O . LYS A 1 72 ? 2.874 3.013 2.739 1.00 96.69 72 LYS A O 1
ATOM 551 N N . LYS A 1 73 ? 4.299 4.631 2.085 1.00 96.62 73 LYS A N 1
ATOM 552 C CA . LYS A 1 73 ? 4.091 5.499 3.254 1.00 96.62 73 LYS A CA 1
ATOM 553 C C . LYS A 1 73 ? 2.644 5.963 3.353 1.00 96.62 73 LYS A C 1
ATOM 555 O O . LYS A 1 73 ? 2.070 5.911 4.434 1.00 96.62 73 LYS A O 1
ATOM 560 N N . SER A 1 74 ? 2.049 6.370 2.235 1.00 95.31 74 SER A N 1
ATOM 561 C CA . SER A 1 74 ? 0.650 6.796 2.165 1.00 95.31 74 SER A CA 1
ATOM 562 C C . SER A 1 74 ? -0.313 5.697 2.637 1.00 95.31 74 SER A C 1
ATOM 564 O O . SER A 1 74 ? -1.139 5.944 3.516 1.00 95.31 74 SER A O 1
ATOM 566 N N . ILE A 1 75 ? -0.151 4.471 2.125 1.00 95.88 75 ILE A N 1
ATOM 567 C CA . ILE A 1 75 ? -0.942 3.297 2.533 1.00 95.88 75 ILE A CA 1
ATOM 568 C C . ILE A 1 75 ? -0.727 2.996 4.017 1.00 95.88 75 ILE A C 1
ATOM 570 O O . ILE A 1 75 ? -1.688 2.823 4.765 1.00 95.88 75 ILE A O 1
ATOM 574 N N . TYR A 1 76 ? 0.536 2.947 4.450 1.00 95.56 76 TYR A N 1
ATOM 575 C CA . TYR A 1 76 ? 0.884 2.660 5.836 1.00 95.56 76 TYR A CA 1
ATOM 576 C C . TYR A 1 76 ? 0.240 3.668 6.790 1.00 95.56 76 TYR A C 1
ATOM 578 O O . TYR A 1 76 ? -0.397 3.265 7.759 1.00 95.56 76 TYR A O 1
ATOM 586 N N . PHE A 1 77 ? 0.334 4.969 6.499 1.00 93.00 77 PHE A N 1
ATOM 587 C CA . PHE A 1 77 ? -0.297 5.995 7.323 1.00 93.00 77 PHE A CA 1
ATOM 588 C C . PHE A 1 77 ? -1.814 5.854 7.352 1.00 93.00 77 PHE A C 1
ATOM 590 O O . PHE A 1 77 ? -2.366 5.883 8.444 1.00 93.00 77 PHE A O 1
ATOM 597 N N . ALA A 1 78 ? -2.469 5.622 6.209 1.00 91.38 78 ALA A N 1
ATOM 598 C CA . ALA A 1 78 ? -3.919 5.423 6.165 1.00 91.38 78 ALA A CA 1
ATOM 599 C C . ALA A 1 78 ? -4.384 4.270 7.078 1.00 91.38 78 ALA A C 1
ATOM 601 O O . ALA A 1 78 ? -5.403 4.385 7.756 1.00 91.38 78 ALA A O 1
ATOM 602 N N . ILE A 1 79 ? -3.612 3.180 7.140 1.00 93.44 79 ILE A N 1
ATOM 603 C CA . ILE A 1 79 ? -3.894 2.042 8.026 1.00 93.44 79 ILE A CA 1
ATOM 604 C C . ILE A 1 79 ? -3.602 2.396 9.488 1.00 93.44 79 ILE A C 1
ATOM 606 O O . ILE A 1 79 ? -4.420 2.124 10.363 1.00 93.44 79 ILE A O 1
ATOM 610 N N . GLN A 1 80 ? -2.453 3.010 9.778 1.00 90.81 80 GLN A N 1
ATOM 611 C CA . GLN A 1 80 ? -2.054 3.323 11.155 1.00 90.81 80 GLN A CA 1
ATOM 612 C C . GLN A 1 80 ? -2.903 4.422 11.804 1.00 90.81 80 GLN A C 1
ATOM 614 O O . GLN A 1 80 ? -3.001 4.464 13.030 1.00 90.81 80 GLN A O 1
ATOM 619 N N . THR A 1 81 ? -3.536 5.289 11.011 1.00 89.25 81 THR A N 1
ATOM 620 C CA . THR A 1 81 ? -4.470 6.303 11.518 1.00 89.25 81 THR A CA 1
ATOM 621 C C . THR A 1 81 ? -5.813 5.730 11.956 1.00 89.25 81 THR A C 1
ATOM 623 O O . THR A 1 81 ? -6.556 6.444 12.621 1.00 89.25 81 THR A O 1
ATOM 626 N N . ALA A 1 82 ? -6.120 4.466 11.637 1.00 87.88 82 ALA A N 1
ATOM 627 C CA . ALA A 1 82 ? -7.342 3.810 12.096 1.00 87.88 82 ALA A CA 1
ATOM 628 C C . ALA A 1 82 ? -7.376 3.773 13.630 1.00 87.88 82 ALA A C 1
ATOM 630 O O . ALA A 1 82 ? -6.538 3.118 14.259 1.00 87.88 82 ALA A O 1
ATOM 631 N N . GLY A 1 83 ? -8.320 4.481 14.240 1.00 85.81 83 GLY A N 1
ATOM 632 C CA . GLY A 1 83 ? -8.493 4.581 15.687 1.00 85.81 83 GLY A CA 1
ATOM 633 C C . GLY A 1 83 ? -9.337 3.455 16.283 1.00 85.81 83 GLY A C 1
ATOM 634 O O . GLY A 1 83 ? -9.358 3.292 17.500 1.00 85.81 83 GLY A O 1
ATOM 635 N N . SER A 1 84 ? -10.023 2.667 15.452 1.00 88.00 84 SER A N 1
ATOM 636 C CA . SER A 1 84 ? -10.902 1.583 15.901 1.00 88.00 84 SER A CA 1
ATOM 637 C C . SER A 1 84 ? -10.901 0.380 14.957 1.00 88.00 84 SER A C 1
ATOM 639 O O . SER A 1 84 ? -10.526 0.484 13.789 1.00 88.00 84 SER A O 1
ATOM 641 N N . MET A 1 85 ? -11.360 -0.772 15.462 1.00 89.12 85 MET A N 1
ATOM 642 C CA . MET A 1 85 ? -11.540 -1.978 14.643 1.00 89.12 85 MET A CA 1
ATOM 643 C C . MET A 1 85 ? -12.538 -1.747 13.501 1.00 89.12 85 MET A C 1
ATOM 645 O O . MET A 1 85 ? -12.281 -2.173 12.382 1.00 89.12 85 MET A O 1
ATOM 649 N N . THR A 1 86 ? -13.612 -0.991 13.748 1.00 87.25 86 THR A N 1
ATOM 650 C CA . THR A 1 86 ? -14.622 -0.650 12.734 1.00 87.25 86 THR A CA 1
ATOM 651 C C . THR A 1 86 ? -14.041 0.163 11.575 1.00 87.25 86 THR A C 1
ATOM 653 O O . THR A 1 86 ? -14.388 -0.069 10.419 1.00 87.25 86 THR A O 1
ATOM 656 N N . GLU A 1 87 ? -13.152 1.118 11.858 1.00 85.69 87 GLU A N 1
ATOM 657 C CA . GLU A 1 87 ? -12.448 1.871 10.809 1.00 85.69 87 GLU A CA 1
ATOM 658 C C . GLU A 1 87 ? -11.480 0.965 10.044 1.00 85.69 87 GLU A C 1
ATOM 660 O O . GLU A 1 87 ? -11.410 1.018 8.817 1.00 85.69 87 GLU A O 1
ATOM 665 N N . LEU A 1 88 ? -10.776 0.083 10.757 1.00 91.00 88 LEU A N 1
ATOM 666 C CA . LEU A 1 88 ? -9.833 -0.857 10.161 1.00 91.00 88 LEU A CA 1
ATOM 667 C C . LEU A 1 88 ? -10.513 -1.894 9.251 1.00 91.00 88 LEU A C 1
ATOM 669 O O . LEU A 1 88 ? -9.905 -2.341 8.277 1.00 91.00 88 LEU A O 1
ATOM 673 N N . ASP A 1 89 ? -11.774 -2.242 9.510 1.00 90.44 89 ASP A N 1
ATOM 674 C CA . ASP A 1 89 ? -12.546 -3.158 8.666 1.00 90.44 89 ASP A CA 1
ATOM 675 C C . ASP A 1 89 ? -12.766 -2.610 7.244 1.00 90.44 89 ASP A C 1
ATOM 677 O O . ASP A 1 89 ? -12.823 -3.385 6.287 1.00 90.44 89 ASP A O 1
ATOM 681 N N . GLN A 1 90 ? -12.790 -1.284 7.062 1.00 89.19 90 GLN A N 1
ATOM 682 C CA . GLN A 1 90 ? -12.829 -0.676 5.725 1.00 89.19 90 GLN A CA 1
ATOM 683 C C . GLN A 1 90 ? -11.530 -0.942 4.955 1.00 89.19 90 GLN A C 1
ATOM 685 O O . GLN A 1 90 ? -11.569 -1.329 3.786 1.00 89.19 90 GLN A O 1
ATOM 690 N N . ALA A 1 91 ? -10.374 -0.806 5.617 1.00 91.75 91 ALA A N 1
ATOM 691 C CA . ALA A 1 91 ? -9.091 -1.164 5.016 1.00 91.75 91 ALA A CA 1
ATOM 692 C C . ALA A 1 91 ? -8.986 -2.668 4.740 1.00 91.75 91 ALA A C 1
ATOM 694 O O . ALA A 1 91 ? -8.474 -3.050 3.687 1.00 91.75 91 ALA A O 1
ATOM 695 N N . ARG A 1 92 ? -9.504 -3.524 5.635 1.00 94.56 92 ARG A N 1
ATOM 696 C CA . ARG A 1 92 ? -9.575 -4.979 5.402 1.00 94.56 92 ARG A CA 1
ATOM 697 C C . ARG A 1 92 ? -10.356 -5.307 4.141 1.00 94.56 92 ARG A C 1
ATOM 699 O O . ARG A 1 92 ? -9.851 -6.066 3.325 1.00 94.56 92 ARG A O 1
ATOM 706 N N . ALA A 1 93 ? -11.526 -4.702 3.947 1.00 93.81 93 ALA A N 1
ATOM 707 C CA . ALA A 1 93 ? -12.349 -4.955 2.768 1.00 93.81 93 ALA A CA 1
ATOM 708 C C . ALA A 1 93 ? -11.612 -4.619 1.457 1.00 93.81 93 ALA A C 1
ATOM 710 O O . ALA A 1 93 ? -11.623 -5.422 0.522 1.00 93.81 93 ALA A O 1
ATOM 711 N N . VAL A 1 94 ? -10.918 -3.474 1.402 1.00 94.69 94 VAL A N 1
ATOM 712 C CA . VAL A 1 94 ? -10.091 -3.101 0.238 1.00 94.69 94 VAL A CA 1
ATOM 713 C C . VAL A 1 94 ? -8.958 -4.107 0.043 1.00 94.69 94 VAL A C 1
ATOM 715 O O . VAL A 1 94 ? -8.768 -4.638 -1.049 1.00 94.69 94 VAL A O 1
ATOM 718 N N . VAL A 1 95 ? -8.226 -4.422 1.110 1.00 96.06 95 VAL A N 1
ATOM 719 C CA . VAL A 1 95 ? -7.096 -5.352 1.058 1.00 96.06 95 VAL A CA 1
ATOM 720 C C . VAL A 1 95 ? -7.518 -6.758 0.625 1.00 96.06 95 VAL A C 1
ATOM 722 O O . VAL A 1 95 ? -6.824 -7.391 -0.172 1.00 96.06 95 VAL A O 1
ATOM 725 N N . ASP A 1 96 ? -8.650 -7.250 1.115 1.00 96.44 96 ASP A N 1
ATOM 726 C CA . ASP A 1 96 ? -9.169 -8.570 0.770 1.00 96.44 96 ASP A CA 1
ATOM 727 C C . ASP A 1 96 ? -9.664 -8.624 -0.678 1.00 96.44 96 ASP A C 1
ATOM 729 O O . ASP A 1 96 ? -9.480 -9.646 -1.340 1.00 96.44 96 ASP A O 1
ATOM 733 N N . SER A 1 97 ? -10.190 -7.518 -1.218 1.00 95.88 97 SER A N 1
ATOM 734 C CA . SER A 1 97 ? -10.451 -7.396 -2.658 1.00 95.88 97 SER A CA 1
ATOM 735 C C . SER A 1 97 ? -9.169 -7.634 -3.466 1.00 95.88 97 SER A C 1
ATOM 737 O O . SER A 1 97 ? -9.148 -8.498 -4.341 1.00 95.88 97 SER A O 1
ATOM 739 N N . PHE A 1 98 ? -8.062 -6.977 -3.096 1.00 96.94 98 PHE A N 1
ATOM 740 C CA . PHE A 1 98 ? -6.767 -7.151 -3.768 1.00 96.94 98 PHE A CA 1
ATOM 741 C C . PHE A 1 98 ? -6.213 -8.571 -3.650 1.00 96.94 98 PHE A C 1
ATOM 743 O O . PHE A 1 98 ? -5.736 -9.119 -4.639 1.00 96.94 98 PHE A O 1
ATOM 750 N N . LYS A 1 99 ? -6.312 -9.211 -2.477 1.00 96.38 99 LYS A N 1
ATOM 751 C CA . LYS A 1 99 ? -5.877 -10.613 -2.296 1.00 96.38 99 LYS A CA 1
ATOM 752 C C . LYS A 1 99 ? -6.608 -11.591 -3.228 1.00 96.38 99 LYS A C 1
ATOM 754 O O . LYS A 1 99 ? -6.059 -12.646 -3.548 1.00 96.38 99 LYS A O 1
ATOM 759 N N . ASN A 1 100 ? -7.825 -11.250 -3.652 1.00 95.75 100 ASN A N 1
ATOM 760 C CA . ASN A 1 100 ? -8.625 -12.043 -4.584 1.00 95.75 100 ASN A CA 1
ATOM 761 C C . ASN A 1 100 ? -8.351 -11.717 -6.064 1.00 95.75 100 ASN A C 1
ATOM 763 O O . ASN A 1 100 ? -8.891 -12.395 -6.939 1.00 95.75 100 ASN A O 1
ATOM 767 N N . MET A 1 101 ? -7.519 -10.714 -6.358 1.00 94.81 101 MET A N 1
ATOM 768 C CA . MET A 1 101 ? -7.053 -10.415 -7.714 1.00 94.81 101 MET A CA 1
ATOM 769 C C . MET A 1 101 ? -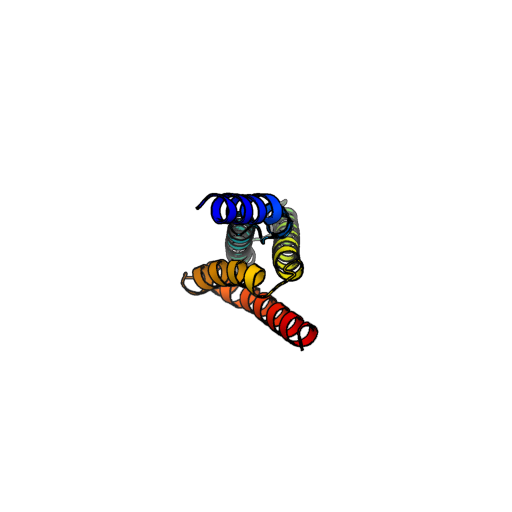5.906 -11.364 -8.122 1.00 94.81 101 MET A C 1
ATOM 771 O O . MET A 1 101 ? -5.627 -12.379 -7.476 1.00 94.81 101 MET A O 1
ATOM 775 N N . HIS A 1 102 ? -5.236 -11.059 -9.231 1.00 92.19 102 HIS A N 1
ATOM 776 C CA . HIS A 1 102 ? -4.115 -11.835 -9.765 1.00 92.19 102 HIS A CA 1
ATOM 777 C C . HIS A 1 102 ? -2.857 -10.966 -9.859 1.00 92.19 102 HIS A C 1
ATOM 779 O O . HIS A 1 102 ? -2.938 -9.756 -9.704 1.00 92.19 102 HIS A O 1
ATOM 785 N N . GLY A 1 103 ? -1.699 -11.582 -10.113 1.00 93.44 103 GLY A N 1
ATOM 786 C CA . GLY A 1 103 ? -0.453 -10.850 -10.351 1.00 93.44 103 GLY A CA 1
ATOM 787 C C . GLY A 1 103 ? -0.020 -9.965 -9.178 1.00 93.44 103 GLY A C 1
ATOM 788 O O . GLY A 1 103 ? -0.160 -10.343 -8.014 1.00 93.44 103 GLY A O 1
ATOM 789 N N . PHE A 1 104 ? 0.506 -8.783 -9.500 1.00 94.12 104 PHE A N 1
ATOM 790 C CA . PHE A 1 104 ? 1.068 -7.855 -8.519 1.00 94.12 104 PHE A CA 1
ATOM 791 C C . PHE A 1 104 ? 0.015 -7.295 -7.559 1.00 94.12 104 PHE A C 1
ATOM 793 O O . PHE A 1 104 ? 0.335 -7.025 -6.404 1.00 94.12 104 PHE A O 1
ATOM 800 N N . GLU A 1 105 ? -1.238 -7.150 -7.990 1.00 95.00 105 GLU A N 1
ATOM 801 C CA . GLU A 1 105 ? -2.341 -6.706 -7.138 1.00 95.00 105 GLU A CA 1
ATOM 802 C C . GLU A 1 105 ? -2.549 -7.671 -5.967 1.00 95.00 105 GLU A C 1
ATOM 804 O O . GLU A 1 105 ? -2.649 -7.244 -4.814 1.00 95.00 105 GLU A O 1
ATOM 809 N N . LYS A 1 106 ? -2.514 -8.980 -6.241 1.00 96.81 106 LYS A N 1
ATOM 810 C CA . LYS A 1 106 ? -2.593 -10.012 -5.201 1.00 96.81 106 LYS A CA 1
ATOM 811 C C . LYS A 1 106 ? -1.439 -9.915 -4.211 1.00 96.81 106 LYS A C 1
ATOM 813 O O . LYS A 1 106 ? -1.659 -9.961 -2.996 1.00 96.81 106 LYS A O 1
ATOM 818 N N . ASP A 1 107 ? -0.219 -9.770 -4.717 1.00 95.88 107 ASP A N 1
ATOM 819 C CA . ASP A 1 107 ? 0.981 -9.686 -3.884 1.00 95.88 107 ASP A CA 1
ATOM 820 C C . ASP A 1 107 ? 0.961 -8.433 -2.998 1.00 95.88 107 ASP A C 1
ATOM 822 O O . ASP A 1 107 ? 1.277 -8.504 -1.806 1.00 95.88 107 ASP A O 1
ATOM 826 N N . VAL A 1 108 ? 0.496 -7.303 -3.540 1.00 96.25 108 VAL A N 1
ATOM 827 C CA . VAL A 1 108 ? 0.255 -6.070 -2.778 1.00 96.25 108 VAL A CA 1
ATOM 828 C C . VAL A 1 108 ? -0.818 -6.290 -1.712 1.00 96.25 108 VAL A C 1
ATOM 830 O O . VAL A 1 108 ? -0.610 -5.894 -0.565 1.00 96.25 108 VAL A O 1
ATOM 833 N N . GLY A 1 109 ? -1.920 -6.972 -2.036 1.00 96.06 109 GLY A N 1
ATOM 834 C CA . GLY A 1 109 ? -2.962 -7.330 -1.070 1.00 96.06 109 GLY A CA 1
ATOM 835 C C . GLY A 1 109 ? -2.417 -8.126 0.120 1.00 96.06 109 GLY A C 1
ATOM 836 O O . GLY A 1 109 ? -2.683 -7.794 1.277 1.00 96.06 109 GLY A O 1
ATOM 837 N N . HIS A 1 110 ? -1.587 -9.141 -0.125 1.00 97.19 110 HIS A N 1
ATOM 838 C CA . HIS A 1 110 ? -0.936 -9.890 0.956 1.00 97.19 110 HIS A CA 1
ATOM 839 C C . HIS A 1 110 ? 0.066 -9.040 1.743 1.00 97.19 110 HIS A C 1
ATOM 841 O O . HIS A 1 110 ? 0.109 -9.115 2.973 1.00 97.19 110 HIS A O 1
ATOM 847 N N . PHE A 1 111 ? 0.858 -8.219 1.054 1.00 96.12 111 PHE A N 1
ATOM 848 C CA . PHE A 1 111 ? 1.857 -7.368 1.688 1.00 96.12 111 PHE A CA 1
ATOM 849 C C . PHE A 1 111 ? 1.218 -6.344 2.635 1.00 96.12 111 PHE A C 1
ATOM 851 O O . PHE A 1 111 ? 1.615 -6.269 3.799 1.00 96.12 111 PHE A O 1
ATOM 858 N N . VAL A 1 112 ? 0.215 -5.607 2.150 1.00 96.50 112 VAL A N 1
ATOM 859 C CA . VAL A 1 112 ? -0.528 -4.593 2.914 1.00 96.50 112 VAL A CA 1
ATOM 860 C C . VAL A 1 112 ? -1.385 -5.243 4.004 1.00 96.50 112 VAL A C 1
ATOM 862 O O . VAL A 1 112 ? -1.527 -4.681 5.089 1.00 96.50 112 VAL A O 1
ATOM 865 N N . GLY A 1 113 ? -1.884 -6.463 3.776 1.00 96.00 113 GLY A N 1
ATOM 866 C CA . GLY A 1 113 ? -2.623 -7.231 4.781 1.00 96.00 113 GLY A CA 1
ATOM 867 C C . GLY A 1 113 ? -1.868 -7.434 6.091 1.00 96.00 113 GLY A C 1
ATOM 868 O O . GLY A 1 113 ? -2.486 -7.374 7.150 1.00 96.00 113 GLY A O 1
ATOM 869 N N . ARG A 1 114 ? -0.536 -7.552 6.048 1.00 96.56 114 ARG A N 1
ATOM 870 C CA . ARG A 1 114 ? 0.276 -7.631 7.273 1.00 96.56 114 ARG A CA 1
ATOM 871 C C . ARG A 1 114 ? 0.180 -6.364 8.119 1.00 96.56 114 ARG A C 1
ATOM 873 O O . ARG A 1 114 ? 0.034 -6.464 9.329 1.00 96.56 114 ARG A O 1
ATOM 880 N N . TRP A 1 115 ? 0.185 -5.184 7.499 1.00 96.44 115 TRP A N 1
ATOM 881 C CA . TRP A 1 115 ? 0.039 -3.914 8.223 1.00 96.44 115 TRP A CA 1
ATOM 882 C C . TRP A 1 115 ? -1.343 -3.762 8.851 1.00 96.44 115 TRP A C 1
ATOM 884 O O . TRP A 1 115 ? -1.471 -3.237 9.956 1.00 96.44 115 TRP A O 1
ATOM 894 N N . VAL A 1 116 ? -2.377 -4.246 8.163 1.00 95.69 116 VAL A N 1
ATOM 895 C CA . VAL A 1 116 ? -3.739 -4.278 8.701 1.00 95.69 116 VAL A CA 1
ATOM 896 C C . VAL A 1 116 ? -3.825 -5.217 9.907 1.00 95.69 116 VAL A C 1
ATOM 898 O O . VAL A 1 116 ? -4.396 -4.850 10.929 1.00 95.69 116 VAL A O 1
ATOM 901 N N . GLU A 1 117 ? -3.222 -6.403 9.839 1.00 95.75 117 GLU A N 1
ATOM 902 C CA . GLU A 1 117 ? -3.165 -7.338 10.971 1.00 95.75 117 GLU A CA 1
ATOM 903 C C . GLU A 1 117 ? -2.355 -6.791 12.154 1.00 95.75 117 GLU A C 1
ATOM 905 O O . GLU A 1 117 ? -2.763 -6.945 13.305 1.00 95.75 117 GLU A O 1
ATOM 910 N N . GLU A 1 118 ? -1.228 -6.129 11.893 1.00 95.38 118 GLU A N 1
ATOM 911 C CA . GLU A 1 118 ? -0.428 -5.452 12.919 1.00 95.38 118 GLU A CA 1
ATOM 912 C C . GLU A 1 118 ? -1.238 -4.362 13.626 1.00 95.38 118 GLU A C 1
ATOM 914 O O . GLU A 1 118 ? -1.254 -4.305 14.860 1.00 95.38 118 GLU A O 1
ATOM 919 N N . ARG A 1 119 ? -1.963 -3.532 12.864 1.00 93.94 119 ARG A N 1
ATOM 920 C CA . ARG A 1 119 ? -2.820 -2.492 13.442 1.00 93.94 119 ARG A CA 1
ATOM 921 C C . ARG A 1 119 ? -3.983 -3.084 14.234 1.00 93.94 119 ARG A C 1
ATOM 923 O O . ARG A 1 119 ? -4.292 -2.572 15.306 1.00 93.94 119 ARG A O 1
ATOM 930 N N . ALA A 1 120 ? -4.589 -4.165 13.746 1.00 94.19 120 ALA A N 1
ATOM 931 C CA . ALA A 1 120 ? -5.660 -4.862 14.453 1.00 94.19 120 ALA A CA 1
ATOM 932 C C . ALA A 1 120 ? -5.189 -5.356 15.823 1.00 94.19 120 ALA A C 1
ATOM 934 O O . ALA A 1 120 ? -5.797 -5.020 16.835 1.00 94.19 120 ALA A O 1
ATOM 935 N N . LYS A 1 121 ? -4.048 -6.058 15.864 1.00 94.25 121 LYS A N 1
ATOM 936 C CA . LYS A 1 121 ? -3.444 -6.532 17.119 1.00 94.25 121 LYS A CA 1
ATOM 937 C C . LYS A 1 121 ? -3.161 -5.378 18.078 1.00 94.25 121 LYS A C 1
ATOM 939 O O . LYS A 1 121 ? -3.437 -5.486 19.266 1.00 94.25 121 LYS A O 1
ATOM 944 N N . PHE A 1 122 ? -2.638 -4.262 17.570 1.00 92.69 122 PHE A N 1
ATOM 945 C CA . PHE A 1 122 ? -2.407 -3.074 18.389 1.00 92.69 122 PHE A CA 1
ATOM 946 C C . PHE A 1 122 ? -3.707 -2.547 19.016 1.00 92.69 122 PHE A C 1
ATOM 948 O O . PHE A 1 122 ? -3.755 -2.316 20.224 1.00 92.69 122 PHE A O 1
ATOM 955 N N . LEU A 1 123 ? -4.769 -2.393 18.222 1.00 90.75 123 LEU A N 1
ATOM 956 C CA . LEU A 1 123 ? -6.064 -1.901 18.703 1.00 90.75 123 LEU A CA 1
ATOM 957 C C . LEU A 1 123 ? -6.708 -2.863 19.712 1.00 90.75 123 LEU A C 1
ATOM 959 O O . LEU A 1 123 ? -7.253 -2.412 20.717 1.00 90.75 123 LEU A O 1
ATOM 963 N N . GLU A 1 124 ? -6.579 -4.174 19.498 1.00 90.19 124 GLU A N 1
ATOM 964 C CA . GLU A 1 124 ? -7.018 -5.204 20.448 1.00 90.19 124 GLU A CA 1
ATOM 965 C C . GLU A 1 124 ? -6.291 -5.083 21.796 1.00 90.19 124 GLU A C 1
ATOM 967 O O . GLU A 1 124 ? -6.923 -5.190 22.843 1.00 90.19 124 GLU A O 1
ATOM 972 N N . THR A 1 125 ? -4.984 -4.789 21.796 1.00 88.25 125 THR A N 1
ATOM 973 C CA . THR A 1 125 ? -4.214 -4.607 23.042 1.00 88.25 125 THR A CA 1
ATOM 974 C C . THR A 1 125 ? -4.490 -3.294 23.778 1.00 88.25 125 THR A C 1
ATOM 976 O O . THR A 1 125 ? -4.233 -3.218 24.975 1.00 88.25 125 THR A O 1
ATOM 979 N N . GLN A 1 126 ? -4.995 -2.259 23.096 1.00 73.44 126 GLN A N 1
ATOM 980 C CA . GLN A 1 126 ? -5.352 -0.980 23.727 1.00 73.44 126 GLN A CA 1
ATOM 981 C C . GLN A 1 126 ? -6.780 -0.950 24.288 1.00 73.44 126 GLN A C 1
ATOM 983 O O . GLN A 1 126 ? -7.076 -0.117 25.141 1.00 73.44 126 GLN A O 1
ATOM 988 N N . GLY A 1 127 ? -7.664 -1.822 23.794 1.00 56.38 127 GLY A N 1
ATOM 989 C CA . GLY A 1 127 ? -9.061 -1.924 24.227 1.00 56.38 127 GLY A CA 1
ATOM 990 C C . GLY A 1 127 ? -9.334 -2.968 25.317 1.00 56.38 127 GLY A C 1
ATOM 991 O O . GLY A 1 127 ? -10.506 -3.213 25.602 1.00 56.38 127 GLY A O 1
ATOM 992 N N . GLY A 1 128 ? -8.288 -3.601 25.866 1.00 42.03 128 GLY A N 1
ATOM 993 C CA . GLY A 1 128 ? -8.357 -4.610 26.933 1.00 42.03 128 GLY A CA 1
ATOM 994 C C . GLY A 1 128 ? -8.232 -4.032 28.335 1.00 42.03 128 GLY A C 1
ATOM 995 O O . GLY A 1 128 ? -7.351 -3.168 28.537 1.00 42.03 128 GLY A O 1
#

Radius of gyration: 20.48 Å; chains: 1; bounding box: 68×28×49 Å

Foldseek 3Di:
DVVVVVVVVVVVVVVVVVVPQAQPLVLLLVLLVLLLVLVVVLCVCVPPPHDCPDPCSVVVNVVSVVSNVVSVVVNLCSLLSPLAPVSLVSVLVSLVVQCPDDHSSVVSSVVSVVSSVVNVVVRVVVVD

Secondary structure (DSSP, 8-state):
--HHHHHHHHHHHHGGGGSSS---HHHHHHHHHHHHHHHHHHHHHTSTTS---STTHHHHHHHHHHHHHHHHHHHHHHHHT--SHHHHHHHHHHHHHHHTS-HHHHHHHHHHHHHHHHHHHHHHHH--

Sequence (128 aa):
MKRFVLVLLAIALFSPVMSAWAIDAQKLEKDMLNFAAITAYLDVVMHPGVPHNTPGTMARIGAKLDELDAVKKSIYFAIQTAGSMTELDQARAVVDSFKNMHGFEKDVGHFVGRWVEERAKFLETQGG